Protein AF-A0A4Y9QYE1-F1 (afdb_monomer_lite)

Organism: NCBI:txid2562278

Foldseek 3Di:
DDLLVVLVVLLVLLLVLVVVLCVLCVVLVDPSLDLDDLVVVLVVLVVDPDDPVSSVVNVVSSVVSVVSVVVNLVSCVDPPCVVVCVVSVHDDD

Sequence (93 aa):
MTVKYTLQRKISLQRDLLNSLGKLSPELQIPADSFPNPDEILEKLKESKKKQPKIEEALEIVRELKVNRMQYNRLIKKAPYNWVAAIGGFREI

Structure (mmCIF, N/CA/C/O backbone):
data_AF-A0A4Y9QYE1-F1
#
_entry.id   AF-A0A4Y9QYE1-F1
#
loop_
_atom_site.group_PDB
_atom_site.id
_atom_site.type_symbol
_atom_site.label_atom_id
_atom_site.label_alt_id
_atom_site.label_comp_id
_atom_site.label_asym_id
_atom_site.label_entity_id
_atom_site.label_seq_id
_atom_site.pdbx_PDB_ins_code
_atom_site.Cartn_x
_atom_site.Cartn_y
_atom_site.Cartn_z
_atom_site.occupancy
_atom_site.B_iso_or_equiv
_atom_site.auth_seq_id
_atom_site.auth_comp_id
_atom_site.auth_asym_id
_atom_site.auth_atom_id
_atom_site.pdbx_PDB_model_num
ATOM 1 N N . MET A 1 1 ? 19.668 7.641 -9.401 1.00 57.75 1 MET A N 1
ATOM 2 C CA . MET A 1 1 ? 18.425 6.896 -9.082 1.00 57.75 1 MET A CA 1
ATOM 3 C C . MET A 1 1 ? 17.786 6.433 -10.386 1.00 57.75 1 MET A C 1
ATOM 5 O O . MET A 1 1 ? 17.315 7.273 -11.139 1.00 57.75 1 MET A O 1
ATOM 9 N N . THR A 1 2 ? 17.811 5.135 -10.691 1.00 75.56 2 THR A N 1
ATOM 10 C CA . THR A 1 2 ? 17.206 4.579 -11.922 1.00 75.56 2 THR A CA 1
ATOM 11 C C . THR A 1 2 ? 15.721 4.293 -11.702 1.00 75.56 2 THR A C 1
ATOM 13 O O . THR A 1 2 ? 15.328 3.914 -10.600 1.00 75.56 2 THR A O 1
ATOM 16 N N . VAL A 1 3 ? 14.892 4.398 -12.743 1.00 69.88 3 VAL A N 1
ATOM 17 C CA . VAL A 1 3 ? 13.434 4.179 -12.645 1.00 69.88 3 VAL A CA 1
ATOM 18 C C . VAL A 1 3 ? 13.063 2.785 -12.106 1.00 69.88 3 VAL A C 1
ATOM 20 O O . VAL A 1 3 ? 12.081 2.632 -11.383 1.00 69.88 3 VAL A O 1
ATOM 23 N N . LYS A 1 4 ? 13.899 1.768 -12.355 1.00 72.38 4 LYS A N 1
ATOM 24 C CA . LYS A 1 4 ? 13.772 0.436 -11.738 1.00 72.38 4 LYS A CA 1
ATOM 25 C C . LYS A 1 4 ? 13.769 0.503 -10.204 1.00 72.38 4 LYS A C 1
ATOM 27 O O . LYS A 1 4 ? 12.886 -0.072 -9.575 1.00 72.38 4 LYS A O 1
ATOM 32 N N . TYR A 1 5 ? 14.709 1.241 -9.608 1.00 79.69 5 TYR A N 1
ATOM 33 C CA . TYR A 1 5 ? 14.788 1.415 -8.153 1.00 79.69 5 TYR A CA 1
ATOM 34 C C . TYR A 1 5 ? 13.595 2.201 -7.617 1.00 79.69 5 TYR A C 1
ATOM 36 O O . TYR A 1 5 ? 13.073 1.876 -6.553 1.00 79.69 5 TYR A O 1
ATOM 44 N N . THR A 1 6 ? 13.125 3.210 -8.358 1.00 79.38 6 THR A N 1
ATOM 45 C CA . THR A 1 6 ? 11.932 3.956 -7.94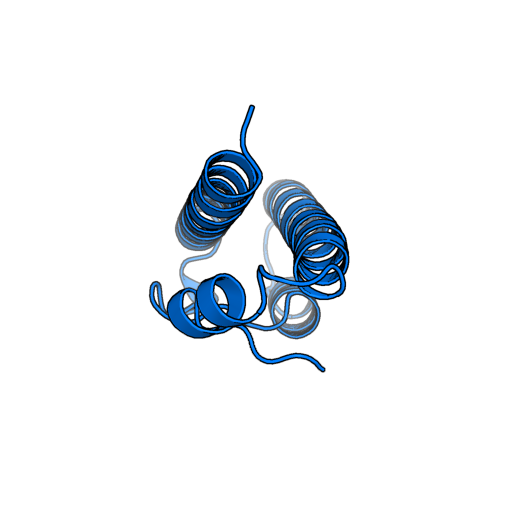6 1.00 79.38 6 THR A CA 1
ATOM 46 C C . THR A 1 6 ? 10.691 3.071 -7.979 1.00 79.38 6 THR A C 1
ATOM 48 O O . THR A 1 6 ? 9.912 3.115 -7.037 1.00 79.38 6 THR A O 1
ATOM 51 N N . LEU A 1 7 ? 10.531 2.217 -8.995 1.00 75.38 7 LEU A N 1
ATOM 52 C CA . LEU A 1 7 ? 9.407 1.280 -9.090 1.00 75.38 7 LEU A CA 1
ATOM 53 C C . LEU A 1 7 ? 9.456 0.216 -7.991 1.00 75.38 7 LEU A C 1
ATOM 55 O O . LEU A 1 7 ? 8.453 0.001 -7.319 1.00 75.38 7 LEU A O 1
ATOM 59 N N . GLN A 1 8 ? 10.623 -0.383 -7.742 1.00 79.25 8 GLN A N 1
ATOM 60 C CA . GLN A 1 8 ? 10.800 -1.325 -6.633 1.00 79.25 8 GLN A CA 1
ATOM 61 C C . GLN A 1 8 ? 10.457 -0.681 -5.288 1.00 79.25 8 GLN A C 1
ATOM 63 O O . GLN A 1 8 ? 9.700 -1.257 -4.516 1.00 79.25 8 GLN A O 1
ATOM 68 N N . ARG A 1 9 ? 10.924 0.549 -5.038 1.00 83.81 9 ARG A N 1
ATOM 69 C CA . ARG A 1 9 ? 10.594 1.288 -3.813 1.00 83.81 9 ARG A CA 1
ATOM 70 C C . ARG A 1 9 ? 9.090 1.537 -3.675 1.00 83.81 9 ARG A C 1
ATOM 72 O O . ARG A 1 9 ? 8.573 1.465 -2.567 1.00 83.81 9 ARG A O 1
ATOM 79 N N . LYS A 1 10 ? 8.389 1.821 -4.776 1.00 82.62 10 LYS A N 1
ATOM 80 C CA . LYS A 1 10 ? 6.931 2.036 -4.786 1.00 82.62 10 LYS A CA 1
ATOM 81 C C . LYS A 1 10 ? 6.163 0.747 -4.495 1.00 82.62 10 LYS A C 1
ATOM 83 O O . LYS A 1 10 ? 5.211 0.791 -3.721 1.00 82.62 10 LYS A O 1
ATOM 88 N N . ILE A 1 11 ? 6.617 -0.381 -5.045 1.00 80.56 11 ILE A N 1
ATOM 89 C CA . ILE A 1 11 ? 6.058 -1.713 -4.771 1.00 80.56 11 ILE A CA 1
ATOM 90 C C . ILE A 1 11 ? 6.270 -2.095 -3.302 1.00 80.56 11 ILE A C 1
ATOM 92 O O . ILE A 1 11 ? 5.321 -2.515 -2.645 1.00 80.56 11 ILE A O 1
ATOM 96 N N . SER A 1 12 ? 7.483 -1.915 -2.771 1.00 84.50 12 SER A N 1
ATOM 97 C CA . SER A 1 12 ? 7.768 -2.173 -1.354 1.00 84.50 12 SER A CA 1
ATOM 98 C C . SER A 1 12 ? 6.893 -1.312 -0.448 1.00 84.50 12 SER A C 1
ATOM 100 O O . SER A 1 12 ? 6.208 -1.848 0.412 1.00 84.50 12 SER A O 1
ATOM 102 N N . LEU A 1 13 ? 6.812 -0.005 -0.723 1.00 85.88 13 LEU A N 1
ATOM 103 C CA . LEU A 1 13 ? 5.965 0.913 0.037 1.00 85.88 13 LEU A CA 1
ATOM 104 C C . LEU A 1 13 ? 4.491 0.492 -0.012 1.00 85.88 13 LEU A C 1
ATOM 106 O O . LEU A 1 13 ? 3.800 0.548 0.996 1.00 85.88 13 LEU A O 1
ATOM 110 N N . GLN A 1 14 ? 4.003 0.015 -1.158 1.00 83.12 14 GLN A N 1
ATOM 111 C CA . GLN A 1 14 ? 2.630 -0.468 -1.262 1.00 83.12 14 GLN A CA 1
ATOM 112 C C . GLN A 1 14 ? 2.377 -1.711 -0.403 1.00 83.12 14 GLN A C 1
ATOM 114 O O . GLN A 1 14 ? 1.341 -1.790 0.253 1.00 83.12 14 GLN A O 1
ATOM 119 N N . ARG A 1 15 ? 3.325 -2.653 -0.366 1.00 82.62 15 ARG A N 1
ATOM 120 C CA . ARG A 1 15 ? 3.250 -3.823 0.521 1.00 82.62 15 ARG A CA 1
ATOM 121 C C . ARG A 1 15 ? 3.279 -3.419 1.991 1.00 82.62 15 ARG A C 1
ATOM 123 O O . ARG A 1 15 ? 2.483 -3.931 2.769 1.00 82.62 15 ARG A O 1
ATOM 130 N N . ASP A 1 16 ? 4.138 -2.477 2.362 1.00 86.38 16 ASP A N 1
ATOM 131 C CA . ASP A 1 16 ? 4.249 -1.997 3.743 1.00 86.38 16 ASP A CA 1
ATOM 132 C C . ASP A 1 16 ? 2.952 -1.324 4.219 1.00 86.38 16 ASP A C 1
ATOM 134 O O . ASP A 1 16 ? 2.493 -1.572 5.339 1.00 86.38 16 ASP A O 1
ATOM 138 N N . LEU A 1 17 ? 2.312 -0.539 3.346 1.00 84.25 17 LEU A N 1
ATOM 139 C CA . LEU A 1 17 ? 1.009 0.072 3.612 1.00 84.25 17 LEU A CA 1
ATOM 140 C C . LEU A 1 17 ? -0.103 -0.972 3.735 1.00 84.25 17 LEU A C 1
ATOM 142 O O . LEU A 1 17 ? -0.895 -0.902 4.671 1.00 84.25 17 LEU A O 1
ATOM 146 N N . LEU A 1 18 ? -0.145 -1.972 2.848 1.00 82.00 18 LEU A N 1
ATOM 147 C CA . LEU A 1 18 ? -1.122 -3.065 2.936 1.00 82.00 18 LEU A CA 1
ATOM 148 C C . LEU A 1 18 ? -0.934 -3.896 4.211 1.00 82.00 18 LEU A C 1
ATOM 150 O O . LEU A 1 18 ? -1.914 -4.227 4.873 1.00 82.00 18 LEU A O 1
ATOM 154 N N . ASN A 1 19 ? 0.309 -4.167 4.607 1.00 82.38 19 ASN A N 1
ATOM 155 C CA . ASN A 1 19 ? 0.618 -4.858 5.857 1.00 82.38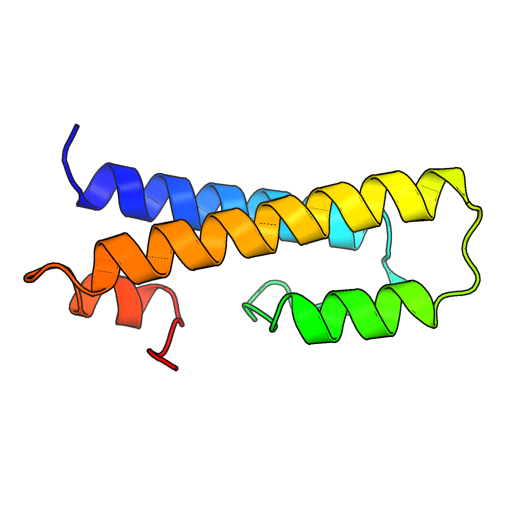 19 ASN A CA 1
ATOM 156 C C . ASN A 1 19 ? 0.180 -4.042 7.080 1.00 82.38 19 ASN A C 1
ATOM 158 O O . ASN A 1 19 ? -0.401 -4.589 8.017 1.00 82.38 19 ASN A O 1
ATOM 162 N N . SER A 1 20 ? 0.436 -2.733 7.076 1.00 83.12 20 SER A N 1
ATOM 163 C CA . SER A 1 20 ? 0.005 -1.823 8.145 1.00 83.12 20 SER A CA 1
ATOM 164 C C . SER A 1 20 ? -1.518 -1.764 8.235 1.00 83.12 20 SER A C 1
ATOM 166 O O . SER A 1 20 ? -2.088 -1.879 9.321 1.00 83.12 20 SER A O 1
ATOM 168 N N . LEU A 1 21 ? -2.187 -1.701 7.083 1.00 79.69 21 LEU A N 1
ATOM 169 C CA . LEU A 1 21 ? -3.637 -1.736 6.999 1.00 79.69 21 LEU A CA 1
ATOM 170 C C . LEU A 1 21 ? -4.213 -3.075 7.477 1.00 79.69 21 LEU A C 1
ATOM 172 O O . LEU A 1 21 ? -5.196 -3.069 8.208 1.00 79.69 21 LEU A O 1
ATOM 176 N N . GLY A 1 22 ? -3.602 -4.207 7.121 1.00 77.94 22 GLY A N 1
ATOM 177 C CA . GLY A 1 22 ? -4.014 -5.537 7.578 1.00 77.94 22 GLY A CA 1
ATOM 178 C C . GLY A 1 22 ? -3.855 -5.718 9.090 1.00 77.94 22 GLY A C 1
ATOM 179 O O . GLY A 1 22 ? -4.727 -6.294 9.734 1.00 77.94 22 GLY A O 1
ATOM 180 N N . LYS A 1 23 ? -2.795 -5.153 9.685 1.00 79.19 23 LYS A N 1
ATOM 181 C CA . LYS A 1 23 ? -2.609 -5.124 11.148 1.00 79.19 23 LYS A CA 1
ATOM 182 C C . LYS A 1 23 ? -3.668 -4.279 11.847 1.00 79.19 23 LYS A C 1
ATOM 184 O O . LYS A 1 23 ? -4.192 -4.681 12.884 1.00 79.19 23 LYS A O 1
ATOM 189 N N . LEU A 1 24 ? -3.986 -3.110 11.293 1.00 75.00 24 LEU A N 1
ATOM 190 C CA . LEU A 1 24 ? -5.026 -2.244 11.842 1.00 75.00 24 LEU A CA 1
ATOM 191 C C . LEU A 1 24 ? -6.410 -2.863 11.656 1.00 75.00 24 LEU A C 1
ATOM 193 O O . LEU A 1 24 ? -7.247 -2.775 12.555 1.00 75.00 24 LEU A O 1
ATOM 197 N N . SER A 1 25 ? -6.646 -3.490 10.504 1.00 69.06 25 SER A N 1
ATOM 198 C CA . SER A 1 25 ? -7.935 -3.956 9.990 1.00 69.06 25 SER A CA 1
ATOM 199 C C . SER A 1 25 ? -7.881 -5.403 9.498 1.00 69.06 25 SER A C 1
ATOM 201 O O . SER A 1 25 ? -8.053 -5.646 8.302 1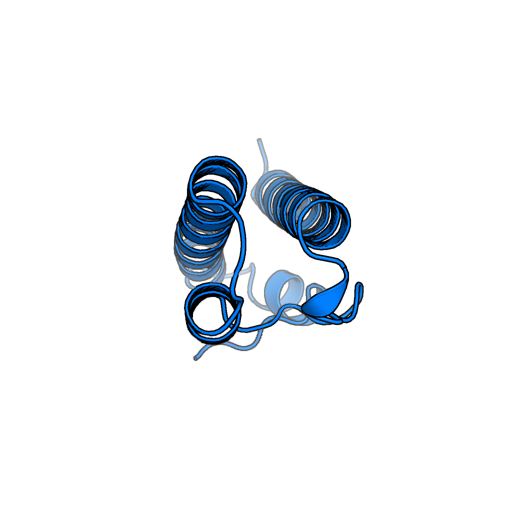.00 69.06 25 SER A O 1
ATOM 203 N N . PRO A 1 26 ? -7.739 -6.378 10.415 1.00 70.75 26 PRO A N 1
ATOM 204 C CA . PRO A 1 26 ? -7.751 -7.797 10.052 1.00 70.75 26 PRO A CA 1
ATOM 205 C C . PRO A 1 26 ? -9.084 -8.234 9.417 1.00 70.75 26 PRO A C 1
ATOM 207 O O . PRO A 1 26 ? -9.120 -9.165 8.619 1.00 70.75 26 PRO A O 1
ATOM 210 N N . GLU A 1 27 ? -10.173 -7.516 9.705 1.00 66.88 27 GLU A N 1
ATOM 211 C CA . GLU A 1 27 ? -11.517 -7.747 9.154 1.00 66.88 27 GLU A CA 1
ATOM 212 C C . GLU A 1 27 ? -11.619 -7.519 7.641 1.00 66.88 27 GLU A C 1
ATOM 214 O O . GLU A 1 27 ? -12.482 -8.103 6.994 1.00 66.88 27 GLU A O 1
ATOM 219 N N . LEU A 1 28 ? -10.733 -6.703 7.053 1.00 66.00 28 LEU A N 1
ATOM 220 C CA . LEU A 1 28 ? -10.781 -6.405 5.618 1.00 66.00 28 LEU A CA 1
ATOM 221 C C . LEU A 1 28 ? -10.362 -7.599 4.748 1.00 66.00 28 LEU A C 1
ATOM 223 O O . LEU A 1 28 ? -10.565 -7.535 3.534 1.00 66.00 28 LEU A O 1
ATOM 227 N N . GLN A 1 29 ? -9.776 -8.648 5.353 1.00 64.12 29 GLN A N 1
ATOM 228 C CA . GLN A 1 29 ? -9.281 -9.862 4.686 1.00 64.12 29 GLN A CA 1
ATOM 229 C C . GLN A 1 29 ? -8.582 -9.542 3.361 1.00 64.12 29 GLN A C 1
ATOM 231 O O . GLN A 1 29 ? -8.859 -10.135 2.319 1.00 64.12 29 GLN A O 1
ATOM 236 N N . ILE A 1 30 ? -7.711 -8.531 3.386 1.00 64.88 30 ILE A N 1
ATOM 237 C CA . ILE A 1 30 ? -7.006 -8.097 2.187 1.00 64.88 30 ILE A CA 1
ATOM 238 C C . ILE A 1 30 ? -5.991 -9.189 1.843 1.00 64.88 30 ILE A C 1
ATOM 240 O O . ILE A 1 30 ? -5.119 -9.466 2.672 1.00 64.88 30 ILE A O 1
ATOM 244 N N . PRO A 1 31 ? -6.073 -9.818 0.657 1.00 63.06 31 PRO A N 1
ATOM 245 C CA . PRO A 1 31 ? -5.077 -10.796 0.255 1.00 63.06 31 PRO A CA 1
ATOM 246 C C . PRO A 1 31 ? -3.727 -10.087 0.144 1.00 63.06 31 PRO A C 1
ATOM 248 O O . PRO A 1 31 ? -3.614 -9.110 -0.592 1.00 63.06 31 PRO A O 1
ATOM 251 N N . ALA A 1 32 ? -2.706 -10.579 0.849 1.00 55.78 32 ALA A N 1
ATOM 252 C CA . ALA A 1 32 ? -1.369 -9.977 0.854 1.00 55.78 32 ALA A CA 1
ATOM 253 C C . ALA A 1 32 ? -0.727 -9.906 -0.550 1.00 55.78 32 ALA A C 1
ATOM 255 O O . ALA A 1 32 ? 0.102 -9.034 -0.805 1.00 55.78 32 ALA A O 1
ATOM 256 N N . ASP A 1 33 ? -1.155 -10.788 -1.459 1.00 58.34 33 ASP A N 1
ATOM 257 C CA . ASP A 1 33 ? -0.687 -10.868 -2.848 1.00 58.34 33 ASP A CA 1
ATOM 258 C C . ASP A 1 33 ? -1.597 -10.162 -3.865 1.00 58.34 33 ASP A C 1
ATOM 260 O O . ASP A 1 33 ? -1.293 -10.140 -5.058 1.00 58.34 33 ASP A O 1
ATOM 264 N N . SER A 1 34 ? -2.705 -9.560 -3.424 1.00 61.84 34 SER A N 1
ATOM 265 C CA . SER A 1 34 ? -3.567 -8.763 -4.295 1.00 61.84 34 SER A CA 1
ATOM 266 C C . SER A 1 34 ? -3.316 -7.287 -4.031 1.00 61.84 34 SER A C 1
ATOM 268 O O . SER A 1 34 ? -3.278 -6.870 -2.879 1.00 61.84 34 SER A O 1
ATOM 270 N N . PHE A 1 35 ? -3.146 -6.489 -5.088 1.00 65.75 35 PHE A N 1
ATOM 271 C CA . PHE A 1 35 ? -3.127 -5.029 -5.009 1.00 65.75 35 PHE A CA 1
ATOM 272 C C . PHE A 1 35 ? -4.561 -4.527 -5.203 1.00 65.75 35 PHE A C 1
ATOM 274 O O . PHE A 1 35 ? -4.948 -4.226 -6.337 1.00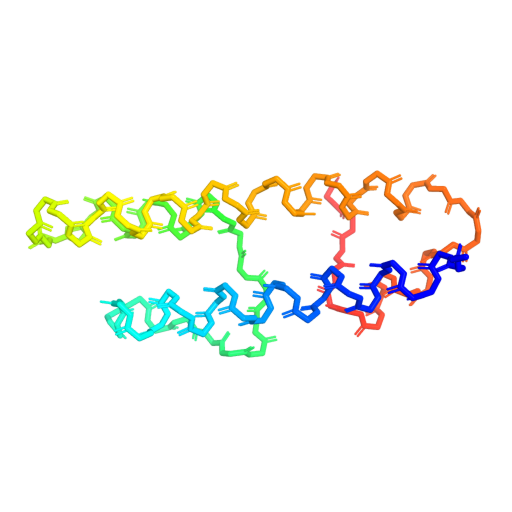 65.75 35 PHE A O 1
ATOM 281 N N . PRO A 1 36 ? -5.384 -4.469 -4.139 1.00 68.69 36 PRO A N 1
ATOM 282 C CA . PRO A 1 36 ? -6.802 -4.202 -4.280 1.00 68.69 36 PRO A CA 1
ATOM 283 C C . PRO A 1 36 ? -6.985 -2.733 -4.643 1.00 68.69 36 PRO A C 1
ATOM 285 O O . PRO A 1 36 ? -6.109 -1.891 -4.400 1.00 68.69 36 PRO A O 1
ATOM 288 N N . ASN A 1 37 ? -8.136 -2.401 -5.217 1.00 73.69 37 ASN A N 1
ATOM 289 C CA . ASN A 1 37 ? -8.424 -1.014 -5.521 1.00 73.69 37 ASN A CA 1
ATOM 290 C C . ASN A 1 37 ? -8.513 -0.204 -4.208 1.00 73.69 37 ASN A C 1
ATOM 292 O O . ASN A 1 37 ? -9.289 -0.580 -3.329 1.00 73.69 37 ASN A O 1
ATOM 296 N N . PRO A 1 38 ? -7.757 0.904 -4.038 1.00 73.62 38 PRO A N 1
ATOM 297 C CA . PRO A 1 38 ? -7.844 1.727 -2.833 1.00 73.62 38 PRO A CA 1
ATOM 298 C C . PRO A 1 38 ? -9.264 2.223 -2.543 1.00 73.62 38 PRO A C 1
ATOM 300 O O . PRO A 1 38 ? -9.611 2.412 -1.382 1.00 73.62 38 PRO A O 1
ATOM 303 N N . ASP A 1 39 ? -10.087 2.407 -3.580 1.00 75.50 39 ASP A N 1
ATOM 304 C CA . ASP A 1 39 ? -11.479 2.831 -3.422 1.00 75.50 39 ASP A CA 1
ATOM 305 C C . ASP A 1 39 ? -12.354 1.718 -2.800 1.00 75.50 39 ASP A C 1
ATOM 307 O O . ASP A 1 39 ? -13.127 2.001 -1.890 1.00 75.50 39 ASP A O 1
ATOM 311 N N . GLU A 1 40 ? -12.149 0.444 -3.162 1.00 77.94 40 GLU A N 1
ATOM 312 C CA . GLU A 1 40 ? -12.844 -0.700 -2.533 1.00 77.94 40 GLU A CA 1
ATOM 313 C C . GLU A 1 40 ? -12.447 -0.864 -1.059 1.00 77.94 40 GLU A C 1
ATOM 315 O O . GLU A 1 40 ? -13.267 -1.181 -0.198 1.00 77.94 40 GLU A O 1
ATOM 320 N N . ILE A 1 41 ? -11.171 -0.627 -0.744 1.00 77.06 41 ILE A N 1
ATOM 321 C CA . ILE A 1 41 ? -10.676 -0.646 0.636 1.00 77.06 41 ILE A CA 1
ATOM 322 C C . ILE A 1 41 ? -11.338 0.472 1.453 1.00 77.06 41 ILE A C 1
ATOM 324 O O . ILE A 1 41 ? -11.687 0.268 2.617 1.00 77.06 41 ILE A O 1
ATOM 328 N N . LEU A 1 42 ? -11.514 1.650 0.851 1.00 77.56 42 LEU A N 1
ATOM 329 C CA . LEU A 1 42 ? -12.139 2.802 1.488 1.00 77.56 42 LEU A CA 1
ATOM 330 C C . LEU A 1 42 ? -13.620 2.552 1.796 1.00 77.56 42 LEU A C 1
ATOM 332 O O . LEU A 1 42 ? -14.082 2.932 2.871 1.00 77.56 42 LEU A O 1
ATOM 336 N N . GLU A 1 43 ? -14.352 1.910 0.886 1.00 78.38 43 GLU A N 1
ATOM 337 C CA . GLU A 1 43 ? -15.745 1.509 1.114 1.00 78.38 43 GLU A CA 1
ATOM 338 C C . GLU A 1 43 ? -15.851 0.516 2.272 1.00 78.38 43 GLU A C 1
ATOM 340 O O . GLU A 1 43 ? -16.553 0.787 3.246 1.00 78.38 43 GLU A O 1
ATOM 345 N N . LYS A 1 44 ? -15.047 -0.552 2.257 1.00 76.81 44 LYS A N 1
ATOM 346 C CA . LYS A 1 44 ? -15.033 -1.534 3.350 1.00 76.81 44 LYS A CA 1
ATOM 347 C C . LYS A 1 44 ? -14.619 -0.931 4.699 1.00 76.81 44 LYS A C 1
ATOM 349 O O . LYS A 1 44 ? -15.127 -1.331 5.744 1.00 76.81 44 LYS A O 1
ATOM 354 N N . LEU A 1 45 ? -13.707 0.046 4.709 1.00 75.88 45 LEU A N 1
ATOM 355 C CA . LEU A 1 45 ? -13.335 0.772 5.930 1.00 75.88 45 LEU A CA 1
ATOM 356 C C . LEU A 1 45 ? -14.474 1.642 6.464 1.00 75.88 45 LEU A C 1
ATOM 358 O O . LEU A 1 45 ? -14.651 1.707 7.679 1.00 75.88 45 LEU A O 1
ATOM 362 N N . LYS A 1 46 ? -15.239 2.296 5.584 1.00 74.12 46 LYS A N 1
ATOM 363 C CA . LYS A 1 46 ? -16.421 3.084 5.970 1.00 74.12 46 LYS A CA 1
ATOM 364 C C . LYS A 1 46 ? -17.542 2.206 6.518 1.00 74.12 46 LYS A C 1
ATOM 366 O O . LYS A 1 46 ? -18.243 2.627 7.432 1.00 74.12 46 LYS A O 1
ATOM 371 N N . GLU A 1 47 ? -17.699 1.004 5.973 1.00 74.38 47 GLU A N 1
ATOM 372 C CA . GLU A 1 47 ? -18.650 0.006 6.474 1.00 74.38 47 GLU A CA 1
ATOM 373 C C . GLU A 1 47 ? -18.205 -0.604 7.813 1.00 74.38 47 GLU A C 1
ATOM 375 O O . GLU A 1 47 ? -19.041 -1.017 8.621 1.00 74.38 47 GLU A O 1
ATOM 380 N N . SER A 1 48 ? -16.896 -0.621 8.094 1.00 67.94 48 SER A N 1
ATOM 381 C CA . SER A 1 48 ? -16.368 -1.118 9.365 1.00 67.94 48 SER A CA 1
ATOM 382 C C . SER A 1 48 ? -16.756 -0.200 10.537 1.00 67.94 48 SER A C 1
ATOM 384 O O . SER A 1 48 ? -16.424 0.985 10.578 1.00 67.94 48 SER A O 1
ATOM 386 N N . LYS A 1 49 ? -17.439 -0.752 11.550 1.00 63.81 49 LYS A N 1
ATOM 387 C CA . LYS A 1 49 ? -17.841 -0.040 12.783 1.00 63.81 49 LYS A CA 1
ATOM 388 C C . LYS A 1 49 ? -16.677 0.123 13.769 1.00 63.81 49 LYS A C 1
ATOM 390 O O . LYS A 1 49 ? -16.763 -0.263 14.936 1.00 63.81 49 LYS A O 1
ATOM 395 N N . LYS A 1 50 ? -15.549 0.656 13.310 1.00 63.47 50 LYS A N 1
ATOM 396 C CA . LYS A 1 50 ? -14.364 0.851 14.151 1.00 63.47 50 LYS A CA 1
ATOM 397 C C . LYS A 1 50 ? -14.436 2.122 14.989 1.00 63.47 50 LYS A C 1
ATOM 399 O O . LYS A 1 50 ? -15.176 3.058 14.706 1.00 63.47 50 LYS A O 1
ATOM 404 N N . LYS A 1 51 ? -13.619 2.162 16.047 1.00 62.16 51 LYS A N 1
ATOM 405 C CA . LYS A 1 51 ? -13.397 3.382 16.834 1.00 62.16 51 LYS A CA 1
ATOM 406 C C . LYS A 1 51 ? -12.763 4.448 15.933 1.00 62.16 51 LYS A C 1
ATOM 408 O O . LYS A 1 51 ? -11.765 4.151 15.278 1.00 62.16 51 LYS A O 1
ATOM 413 N N . GLN A 1 52 ? -13.305 5.666 15.970 1.00 64.44 52 GLN A N 1
ATOM 414 C CA . GLN A 1 52 ? -12.856 6.838 15.199 1.00 64.44 52 GLN A CA 1
ATOM 415 C C . GLN A 1 52 ? -11.323 6.974 15.044 1.00 64.44 52 GLN A C 1
ATOM 417 O O . GLN A 1 52 ? -10.885 7.063 13.900 1.00 64.44 52 GLN A O 1
ATOM 422 N N . PRO A 1 53 ? -10.482 6.860 16.098 1.00 67.94 53 PRO A N 1
ATOM 423 C CA . PRO A 1 53 ? -9.030 7.021 15.936 1.00 67.94 53 PRO A CA 1
ATOM 424 C C . PRO A 1 53 ? -8.382 5.950 15.040 1.00 67.94 53 PRO A C 1
ATOM 426 O O . PRO A 1 53 ? -7.501 6.250 14.245 1.00 67.94 53 PRO A O 1
ATOM 429 N N . LYS A 1 54 ? -8.859 4.698 15.088 1.00 70.81 54 LYS A N 1
ATOM 430 C CA . LYS A 1 54 ? -8.343 3.622 14.219 1.00 70.81 54 LYS A CA 1
ATOM 431 C C . LYS A 1 54 ? -8.843 3.737 12.777 1.00 70.81 54 LYS A C 1
ATOM 433 O O . LYS A 1 54 ? -8.256 3.134 11.881 1.00 70.81 54 LYS A O 1
ATOM 438 N N . ILE A 1 55 ? -9.952 4.447 12.559 1.00 75.56 55 ILE A N 1
ATOM 439 C CA . ILE A 1 55 ? -10.476 4.738 11.220 1.00 75.56 55 ILE A CA 1
ATOM 440 C C . ILE A 1 55 ? -9.637 5.835 10.572 1.00 75.56 55 ILE A C 1
ATOM 442 O O . ILE A 1 55 ? -9.299 5.703 9.403 1.00 75.56 55 ILE A O 1
ATOM 446 N N . GLU A 1 56 ? -9.270 6.880 11.313 1.00 78.69 56 GLU A N 1
ATOM 447 C CA . GLU A 1 56 ? -8.435 7.973 10.802 1.00 78.69 56 GLU A CA 1
ATOM 448 C C . GLU A 1 56 ? -7.063 7.474 10.333 1.00 78.69 56 GLU A C 1
ATOM 450 O O . GLU A 1 56 ? -6.692 7.730 9.188 1.00 78.69 56 GLU A O 1
ATOM 455 N N . GLU A 1 57 ? -6.379 6.659 11.145 1.00 80.56 57 GLU A N 1
ATOM 456 C CA . GLU A 1 57 ? -5.107 6.025 10.762 1.00 80.56 57 GLU A CA 1
ATOM 457 C C . GLU A 1 57 ? -5.257 5.142 9.509 1.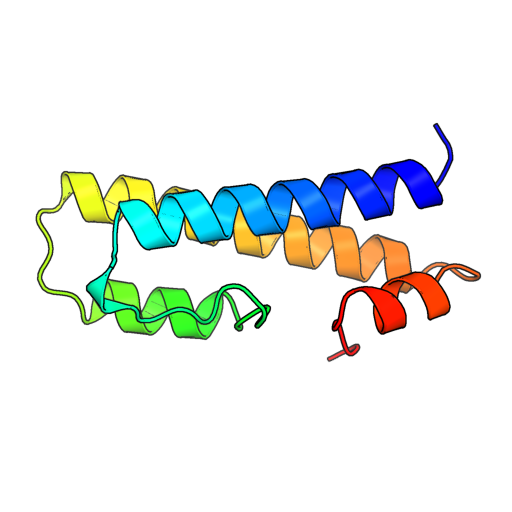00 80.56 57 GLU A C 1
ATOM 459 O O . GLU A 1 57 ? -4.447 5.192 8.582 1.00 80.56 57 GLU A O 1
ATOM 464 N N . ALA A 1 58 ? -6.328 4.346 9.433 1.00 78.38 58 ALA A N 1
ATOM 465 C CA . ALA A 1 58 ? -6.582 3.501 8.270 1.00 78.38 58 ALA A CA 1
ATOM 466 C C . ALA A 1 58 ? -6.914 4.322 7.010 1.00 78.38 58 ALA A C 1
ATOM 468 O O . ALA A 1 58 ? -6.489 3.965 5.911 1.00 78.38 58 ALA A O 1
ATOM 469 N N . LEU A 1 59 ? -7.646 5.431 7.150 1.00 82.56 59 LEU A N 1
ATOM 470 C CA . LEU A 1 59 ? -7.964 6.346 6.053 1.00 82.56 59 LEU A CA 1
ATOM 471 C C . LEU A 1 59 ? -6.715 7.050 5.525 1.00 82.56 59 LEU A C 1
ATOM 473 O O . LEU A 1 59 ? -6.598 7.243 4.314 1.00 82.56 59 LEU A O 1
ATOM 477 N N . GLU A 1 60 ? -5.786 7.421 6.402 1.00 86.50 60 GLU A N 1
ATOM 478 C CA . GLU A 1 60 ? -4.505 8.001 6.008 1.00 86.50 60 GLU A CA 1
ATOM 479 C C . GLU A 1 60 ? -3.684 7.007 5.180 1.00 86.50 60 GLU A C 1
ATOM 481 O O . GLU A 1 60 ? -3.274 7.331 4.063 1.00 86.50 60 GLU A O 1
ATOM 486 N N . ILE A 1 61 ? -3.589 5.753 5.629 1.00 84.50 61 ILE A N 1
ATOM 487 C CA . ILE A 1 61 ? -2.924 4.679 4.875 1.00 84.50 61 ILE A CA 1
ATOM 488 C C . ILE A 1 61 ? -3.579 4.468 3.501 1.00 84.50 61 ILE A C 1
ATOM 490 O O . ILE A 1 61 ? -2.887 4.302 2.494 1.00 84.50 61 ILE A O 1
ATOM 494 N N . VAL A 1 62 ? -4.911 4.521 3.408 1.00 84.12 62 VAL A N 1
ATOM 495 C CA . VAL A 1 62 ? -5.615 4.410 2.118 1.00 84.12 62 VAL A CA 1
ATOM 496 C C . VAL A 1 62 ? -5.356 5.606 1.203 1.00 84.12 62 VAL A C 1
ATOM 498 O O . VAL A 1 62 ? -5.197 5.433 -0.011 1.00 84.12 62 VAL A O 1
ATOM 501 N N . ARG A 1 63 ? -5.260 6.823 1.751 1.00 86.75 63 ARG A N 1
ATOM 502 C CA . ARG A 1 63 ? -4.859 8.007 0.974 1.00 86.75 63 ARG A CA 1
ATOM 503 C C . ARG A 1 63 ? -3.449 7.839 0.421 1.00 86.75 63 ARG A C 1
ATOM 505 O O . ARG A 1 63 ? -3.237 8.099 -0.765 1.00 86.75 63 ARG A O 1
ATOM 512 N N . GLU A 1 64 ? -2.512 7.347 1.226 1.00 85.88 64 GLU A N 1
ATOM 513 C CA . GLU A 1 64 ? -1.150 7.063 0.772 1.00 85.88 64 GLU A CA 1
ATOM 514 C C . GLU A 1 64 ? -1.112 5.973 -0.304 1.00 85.88 64 GLU A C 1
ATOM 516 O O . GLU A 1 64 ? -0.424 6.141 -1.314 1.00 85.88 64 GLU A O 1
ATOM 521 N N . LEU A 1 65 ? -1.912 4.908 -0.169 1.00 84.50 65 LEU A N 1
ATOM 522 C CA . LEU A 1 65 ? -2.073 3.881 -1.206 1.00 84.50 65 LEU A CA 1
ATOM 523 C C . LEU A 1 65 ? -2.551 4.488 -2.532 1.00 84.50 65 LEU A C 1
ATOM 525 O O . LEU A 1 65 ? -2.020 4.159 -3.596 1.00 84.50 65 LEU A O 1
ATOM 529 N N . LYS A 1 66 ? -3.512 5.418 -2.485 1.00 83.75 66 LYS A N 1
ATOM 530 C CA . LYS A 1 66 ? -4.043 6.104 -3.672 1.00 83.75 66 LYS A CA 1
ATOM 531 C C . LYS A 1 66 ? -3.001 7.011 -4.328 1.00 83.75 66 LYS A C 1
ATOM 533 O O . LYS A 1 66 ? -2.824 6.965 -5.547 1.00 83.75 66 LYS A O 1
ATOM 538 N N . VAL A 1 67 ? -2.266 7.793 -3.536 1.00 86.06 67 VAL A N 1
ATOM 539 C CA . VAL A 1 67 ? -1.162 8.635 -4.031 1.00 86.06 67 VAL A CA 1
ATOM 540 C C . VAL A 1 67 ? -0.061 7.775 -4.647 1.00 86.06 67 VAL A C 1
ATOM 542 O O . VAL A 1 67 ? 0.425 8.083 -5.739 1.00 86.06 67 VAL A O 1
ATOM 545 N N . ASN A 1 68 ? 0.304 6.672 -3.989 1.00 83.94 68 ASN A N 1
ATOM 546 C CA . ASN A 1 68 ? 1.308 5.741 -4.486 1.00 83.94 68 ASN A CA 1
ATOM 547 C C . ASN A 1 68 ? 0.884 5.140 -5.835 1.00 83.94 68 ASN A C 1
ATOM 549 O O . ASN A 1 68 ? 1.659 5.179 -6.790 1.00 83.94 68 ASN A O 1
ATOM 553 N N . ARG A 1 69 ? -0.379 4.708 -5.956 1.00 80.88 69 ARG A N 1
ATOM 554 C CA . ARG A 1 69 ? -0.964 4.209 -7.209 1.00 80.88 69 ARG A CA 1
ATOM 555 C C . ARG A 1 69 ? -0.919 5.247 -8.334 1.00 80.88 69 ARG A C 1
ATOM 557 O O . ARG A 1 69 ? -0.526 4.922 -9.450 1.00 80.88 69 ARG A O 1
ATOM 564 N N . MET A 1 70 ? -1.254 6.507 -8.054 1.00 81.25 70 MET A N 1
ATOM 565 C CA . MET A 1 70 ? -1.188 7.594 -9.045 1.00 81.25 70 MET A CA 1
ATOM 566 C C . MET A 1 70 ? 0.242 7.863 -9.524 1.00 81.25 70 MET A C 1
ATOM 568 O O . MET A 1 70 ? 0.492 8.022 -10.721 1.00 81.25 70 MET A O 1
ATOM 572 N N . GLN A 1 71 ? 1.199 7.900 -8.595 1.00 79.62 71 GLN A N 1
ATOM 573 C CA . GLN A 1 71 ? 2.613 8.088 -8.921 1.00 79.62 71 GLN A CA 1
ATOM 574 C C . GLN A 1 71 ? 3.161 6.906 -9.724 1.00 79.62 71 GLN A C 1
ATOM 576 O O . GLN A 1 71 ? 3.914 7.107 -10.674 1.00 79.62 71 GLN A O 1
ATOM 581 N N . TYR A 1 72 ? 2.745 5.692 -9.378 1.00 73.81 72 TYR A N 1
ATOM 582 C CA . TYR A 1 72 ? 3.085 4.472 -10.092 1.00 73.81 72 TYR A CA 1
ATOM 583 C C . TYR A 1 72 ? 2.521 4.466 -11.522 1.00 73.81 72 TYR A C 1
ATOM 585 O O . TYR A 1 72 ? 3.288 4.321 -12.471 1.00 73.81 72 TYR A O 1
ATOM 593 N N . ASN A 1 73 ? 1.233 4.774 -11.706 1.00 72.56 73 ASN A N 1
ATOM 594 C CA . ASN A 1 73 ? 0.610 4.917 -13.029 1.00 72.56 73 ASN A CA 1
ATOM 595 C C . ASN A 1 73 ? 1.334 5.958 -13.901 1.00 72.56 73 ASN A C 1
ATOM 597 O O . ASN A 1 73 ? 1.530 5.756 -15.098 1.00 72.56 73 ASN A O 1
ATOM 601 N N . ARG A 1 74 ? 1.798 7.063 -13.302 1.00 76.00 74 ARG A N 1
ATOM 602 C CA . ARG A 1 74 ? 2.586 8.086 -14.008 1.00 76.00 74 ARG A CA 1
ATOM 603 C C . ARG A 1 74 ? 3.979 7.595 -14.424 1.00 76.00 74 ARG A C 1
ATOM 605 O O . ARG A 1 74 ? 4.514 8.088 -15.415 1.00 76.00 74 ARG A O 1
ATOM 612 N N . LEU A 1 75 ? 4.577 6.671 -13.670 1.00 69.38 75 LEU A N 1
ATOM 613 C CA . LEU A 1 75 ? 5.868 6.060 -14.002 1.00 69.38 75 LEU A CA 1
ATOM 614 C C . LEU A 1 75 ? 5.734 5.015 -15.115 1.00 69.38 75 LEU A C 1
ATOM 616 O O . LEU A 1 75 ? 6.616 4.944 -15.964 1.00 69.38 75 LEU A O 1
ATOM 620 N N . ILE A 1 76 ? 4.636 4.254 -15.136 1.00 66.31 76 ILE A N 1
ATOM 621 C CA . ILE A 1 76 ? 4.367 3.232 -16.160 1.00 66.31 76 ILE A CA 1
ATOM 622 C C . ILE A 1 76 ? 4.094 3.857 -17.525 1.00 66.31 76 ILE A C 1
ATOM 624 O O . ILE A 1 76 ? 4.674 3.424 -18.516 1.00 66.31 76 ILE A O 1
ATOM 628 N N . LYS A 1 77 ? 3.294 4.933 -17.571 1.00 65.50 77 LYS A N 1
ATOM 629 C CA . LYS A 1 77 ? 2.978 5.658 -18.817 1.00 65.50 77 LYS A CA 1
ATOM 630 C C . LYS A 1 77 ? 4.207 6.243 -19.530 1.00 65.50 77 LYS A C 1
ATOM 632 O O . LYS A 1 77 ? 4.096 6.730 -20.651 1.00 65.50 77 LYS A O 1
ATOM 637 N N . LYS A 1 78 ? 5.388 6.208 -18.903 1.00 64.00 78 LYS A N 1
ATOM 638 C CA . LYS A 1 78 ? 6.668 6.519 -19.544 1.00 64.00 78 LYS A CA 1
ATOM 639 C C . LYS A 1 78 ? 7.320 5.217 -20.034 1.00 64.00 78 LYS A C 1
ATOM 641 O O . LYS A 1 78 ? 7.751 4.391 -19.231 1.00 64.00 78 LYS A O 1
ATOM 646 N N . ALA A 1 79 ? 7.446 5.034 -21.350 1.00 53.44 79 ALA A N 1
ATOM 647 C CA . ALA A 1 79 ? 8.276 3.962 -21.917 1.00 53.44 79 ALA A CA 1
ATOM 648 C C . ALA A 1 79 ? 9.734 4.077 -21.401 1.00 53.44 79 ALA A C 1
ATOM 650 O O . ALA A 1 79 ? 10.197 5.206 -21.213 1.00 53.44 79 ALA A O 1
ATOM 651 N N . PRO A 1 80 ? 10.485 2.976 -21.149 1.00 58.44 80 PRO A N 1
ATOM 652 C CA . PRO A 1 80 ? 10.234 1.563 -21.463 1.00 58.44 80 PRO A CA 1
ATOM 653 C C . PRO A 1 80 ? 9.719 0.716 -20.272 1.00 58.44 80 PRO A C 1
ATOM 655 O O . PRO A 1 80 ? 9.979 -0.483 -20.219 1.00 58.44 80 PRO A O 1
ATOM 658 N N . TYR A 1 81 ? 9.03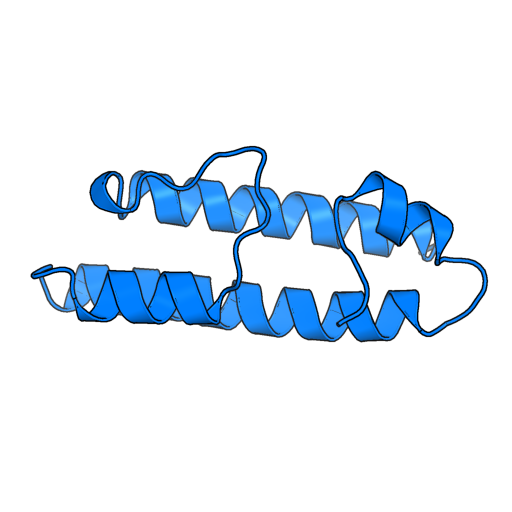7 1.291 -19.274 1.00 59.09 81 TYR A N 1
ATOM 659 C CA . TYR A 1 81 ? 8.800 0.614 -17.982 1.00 59.09 81 TYR A CA 1
ATOM 660 C C . TYR A 1 81 ? 7.517 -0.233 -17.876 1.00 59.09 81 TYR A C 1
ATOM 662 O O . TYR A 1 81 ? 7.238 -0.777 -16.806 1.00 59.09 81 TYR A O 1
ATOM 670 N N . ASN A 1 82 ? 6.782 -0.425 -18.977 1.00 61.56 82 ASN A N 1
ATOM 671 C CA . ASN A 1 82 ? 5.554 -1.238 -19.031 1.00 61.56 82 ASN A CA 1
ATOM 672 C C . ASN A 1 82 ? 5.733 -2.684 -18.533 1.00 61.56 82 ASN A C 1
ATOM 674 O O . ASN A 1 82 ? 4.835 -3.248 -17.918 1.00 61.56 82 ASN A O 1
ATOM 678 N N . TRP A 1 83 ? 6.899 -3.299 -18.738 1.00 57.25 83 TRP A N 1
ATOM 679 C CA . TRP A 1 83 ? 7.153 -4.668 -18.269 1.00 57.25 83 TRP A CA 1
ATOM 680 C C . TRP A 1 83 ? 7.319 -4.758 -16.742 1.00 57.25 83 TRP A C 1
ATOM 682 O O . TRP A 1 83 ? 6.960 -5.765 -16.137 1.00 57.25 83 TRP A O 1
ATOM 692 N N . VAL A 1 84 ? 7.800 -3.693 -16.089 1.00 57.78 84 VAL A N 1
ATOM 693 C CA . VAL A 1 84 ? 7.895 -3.628 -14.619 1.00 57.78 84 VAL A CA 1
ATOM 694 C C . VAL A 1 84 ? 6.504 -3.452 -13.994 1.00 57.78 84 VAL A C 1
ATOM 696 O O . VAL A 1 84 ? 6.270 -3.939 -12.889 1.00 57.78 84 VAL A O 1
ATOM 699 N N . ALA A 1 85 ? 5.575 -2.817 -14.720 1.00 56.91 85 ALA A N 1
ATOM 700 C CA . ALA A 1 85 ? 4.154 -2.762 -14.371 1.00 56.91 85 ALA A CA 1
ATOM 701 C C . ALA A 1 85 ? 3.532 -4.159 -14.279 1.00 56.91 85 ALA A C 1
ATOM 703 O O . ALA A 1 85 ? 2.923 -4.526 -13.273 1.00 56.91 85 ALA A O 1
ATOM 704 N N . ALA A 1 86 ? 3.774 -4.954 -15.323 1.00 60.78 86 ALA A N 1
ATOM 705 C CA . ALA A 1 86 ? 3.243 -6.302 -15.458 1.00 60.78 86 ALA A CA 1
ATOM 706 C C . ALA A 1 86 ? 3.761 -7.254 -14.364 1.00 60.78 86 ALA A C 1
ATOM 708 O O . ALA A 1 86 ? 2.975 -8.002 -13.790 1.00 60.78 86 ALA A O 1
ATOM 709 N N . ILE A 1 87 ? 5.055 -7.188 -14.015 1.00 57.19 87 ILE A N 1
ATOM 710 C CA . ILE A 1 87 ? 5.650 -8.015 -12.941 1.00 57.19 87 ILE A CA 1
ATOM 711 C C . ILE A 1 87 ? 5.075 -7.656 -11.561 1.00 57.19 87 ILE A C 1
ATOM 713 O O . ILE A 1 87 ? 4.988 -8.508 -10.680 1.00 57.19 87 ILE A O 1
ATOM 717 N N . GLY A 1 88 ? 4.669 -6.401 -11.361 1.00 54.91 88 GLY A N 1
ATOM 718 C CA . GLY A 1 88 ? 4.062 -5.937 -10.116 1.00 54.91 88 GLY A CA 1
ATOM 719 C C . GLY A 1 88 ? 2.579 -6.277 -9.960 1.00 54.91 88 GLY A C 1
ATOM 720 O O . GLY A 1 88 ? 2.004 -5.868 -8.965 1.00 54.91 88 GLY A O 1
ATOM 721 N N . GLY A 1 89 ? 1.938 -6.968 -10.911 1.00 55.78 89 GLY A N 1
ATOM 722 C CA . GLY A 1 89 ? 0.502 -7.271 -10.837 1.00 55.78 89 GLY A CA 1
ATOM 723 C C . GLY A 1 89 ? -0.415 -6.079 -11.139 1.00 55.78 89 GLY A C 1
ATOM 724 O O . GLY A 1 89 ? -1.614 -6.143 -10.881 1.00 55.78 89 GLY A O 1
ATOM 725 N N . PHE A 1 90 ? 0.118 -4.995 -11.705 1.00 54.53 90 PHE A N 1
ATOM 726 C CA . PHE A 1 90 ? -0.665 -3.813 -12.045 1.00 54.53 90 PHE A CA 1
ATOM 727 C C . PHE A 1 90 ? -1.035 -3.819 -13.524 1.00 54.53 90 PHE A C 1
ATOM 729 O O . PHE A 1 90 ? -0.171 -3.832 -14.400 1.00 54.53 90 PHE A O 1
ATOM 736 N N . ARG A 1 91 ? -2.339 -3.772 -13.798 1.00 52.06 91 ARG A N 1
ATOM 737 C CA . ARG A 1 91 ? -2.874 -3.479 -15.129 1.00 52.06 91 ARG A CA 1
ATOM 738 C C . ARG A 1 91 ? -3.170 -1.985 -15.220 1.00 52.06 91 ARG A C 1
ATOM 740 O O . ARG A 1 91 ? -3.677 -1.406 -14.257 1.00 52.06 91 ARG A O 1
ATOM 747 N N . GLU A 1 92 ? -2.826 -1.372 -16.353 1.00 52.09 92 GLU A N 1
ATOM 748 C CA . GLU A 1 92 ? -3.380 -0.063 -16.711 1.00 52.09 92 GLU A CA 1
ATOM 749 C C . GLU A 1 92 ? -4.910 -0.160 -16.633 1.00 52.09 92 GLU A C 1
ATOM 751 O O . GLU A 1 92 ? -5.494 -1.113 -17.152 1.00 52.09 92 GLU A O 1
ATOM 756 N N . ILE A 1 93 ? -5.523 0.784 -15.916 1.00 50.81 93 ILE A N 1
ATOM 757 C CA . ILE A 1 93 ? -6.959 1.067 -16.008 1.00 50.81 93 ILE A CA 1
ATOM 758 C C . ILE A 1 93 ? -7.117 2.173 -17.040 1.00 50.81 93 ILE A C 1
ATOM 760 O O . ILE A 1 93 ? -6.354 3.168 -16.925 1.00 50.81 93 ILE A O 1
#

pLDDT: mean 72.11, std 10.2, range [50.81, 86.75]

Radius of gyration: 14.03 Å; chains: 1; bounding box: 37×20×39 Å

Secondary structure (DSSP, 8-state):
--HHHHHHHHHHHHHHHHHHHHHH-GGG---TT----HHHHHHHHHHS---HHHHHHHHHHHHHHHHHHHHHHHHHTSTTTHHHHHHTTPPP-